Protein AF-A0AAJ2ECM0-F1 (afdb_monomer)

Sequence (67 aa):
MSESIEQIDSDIQAALVAPSVSDWLHNALLSALQRDCVDAACDAQILATWLARRRDAVVKSSVASVG

pLDDT: mean 91.17, std 10.71, range [48.22, 98.31]

Radius of gyration: 16.43 Å; Cα contacts (8 Å, |Δi|>4): 13; chains: 1; bounding box: 43×26×44 Å

Foldseek 3Di:
DDDDPVNVVVVLVVQLPDPPRDPVRNVLSVVCVVDDVVVSVVVVVVVVVVVVVVVVVVVVVVVVVVD

Secondary structure (DSSP, 8-state):
-PPPHHHHHHHHHHHHH-TTS-HHHHHHHHHHTTS-HHHHHHHHHHHHHHHHHHHHHHHHHHHHT--

Solvent-accessible surface area (backbone atoms only — not comparable to full-atom values): 3968 Å² total; per-residue (Å²): 134,81,84,50,69,73,56,52,53,50,52,53,52,52,50,64,71,35,88,86,50,50,72,69,58,42,51,51,52,59,55,34,74,77,47,60,65,68,60,37,52,52,53,50,54,52,50,52,52,52,52,51,52,51,51,52,52,51,54,54,55,58,58,65,72,77,108

Mean predicted aligned error: 5.35 Å

Structure (mmCIF, N/CA/C/O backbone):
data_AF-A0AAJ2ECM0-F1
#
_entry.id   AF-A0AAJ2ECM0-F1
#
loop_
_at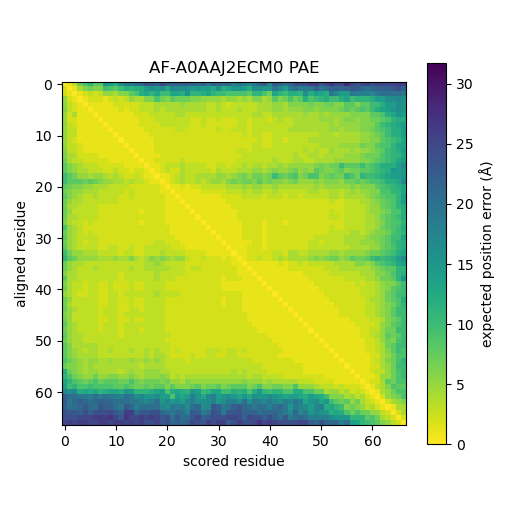om_site.group_PDB
_atom_site.id
_atom_site.type_symbol
_atom_site.label_atom_id
_atom_site.label_alt_id
_atom_site.label_comp_id
_atom_site.label_asym_id
_atom_site.label_entity_id
_atom_site.label_seq_id
_atom_site.pdbx_PDB_ins_code
_atom_site.Cartn_x
_atom_site.Cartn_y
_atom_site.Cartn_z
_atom_site.occupancy
_atom_site.B_iso_or_equiv
_atom_site.auth_seq_id
_atom_site.auth_comp_id
_atom_site.auth_asym_id
_atom_site.auth_atom_id
_atom_site.pdbx_PDB_model_num
ATOM 1 N N . MET A 1 1 ? 22.964 -4.567 4.071 1.00 58.53 1 MET A N 1
ATOM 2 C CA . MET A 1 1 ? 22.777 -4.928 2.653 1.00 58.53 1 MET A CA 1
ATOM 3 C C . MET A 1 1 ? 21.497 -4.258 2.209 1.00 58.53 1 MET A C 1
ATOM 5 O O . MET A 1 1 ? 20.530 -4.359 2.950 1.00 58.53 1 MET A O 1
ATOM 9 N N . SER A 1 2 ? 21.514 -3.507 1.112 1.00 82.31 2 SER A N 1
ATOM 10 C CA . SER A 1 2 ? 20.294 -2.906 0.566 1.00 82.31 2 SER A CA 1
ATOM 11 C C . SER A 1 2 ? 19.471 -3.993 -0.122 1.00 82.31 2 SER A C 1
ATOM 13 O O . SER A 1 2 ? 20.046 -4.820 -0.830 1.00 82.31 2 SER A O 1
ATOM 15 N N . GLU A 1 3 ? 18.158 -4.008 0.091 1.00 88.88 3 GLU A N 1
ATOM 16 C CA . GLU A 1 3 ? 17.255 -4.836 -0.711 1.00 88.88 3 GLU A CA 1
ATOM 17 C C . GLU A 1 3 ? 17.354 -4.444 -2.190 1.00 88.88 3 GLU A C 1
ATOM 19 O O . GLU A 1 3 ? 17.535 -3.274 -2.535 1.00 88.88 3 GLU A O 1
ATOM 24 N N . SER A 1 4 ? 17.286 -5.445 -3.067 1.00 94.69 4 SER A N 1
ATOM 25 C CA . SER A 1 4 ? 17.228 -5.232 -4.515 1.00 94.69 4 SER A CA 1
ATOM 26 C C . SER A 1 4 ? 15.773 -5.045 -4.942 1.00 94.69 4 SER A C 1
ATOM 28 O O . SER A 1 4 ? 14.890 -5.657 -4.349 1.00 94.69 4 SER A O 1
ATOM 30 N N . ILE A 1 5 ? 15.523 -4.260 -5.995 1.00 90.94 5 ILE A N 1
ATOM 31 C CA . ILE A 1 5 ? 14.164 -4.052 -6.532 1.00 90.94 5 ILE A CA 1
ATOM 32 C C . ILE A 1 5 ? 13.485 -5.382 -6.891 1.00 90.94 5 ILE A C 1
ATOM 34 O O . ILE A 1 5 ? 12.337 -5.584 -6.531 1.00 90.94 5 ILE A O 1
ATOM 38 N N . GLU A 1 6 ? 14.228 -6.335 -7.459 1.00 93.25 6 GLU A N 1
ATOM 39 C CA . GLU A 1 6 ? 13.738 -7.695 -7.750 1.00 93.25 6 G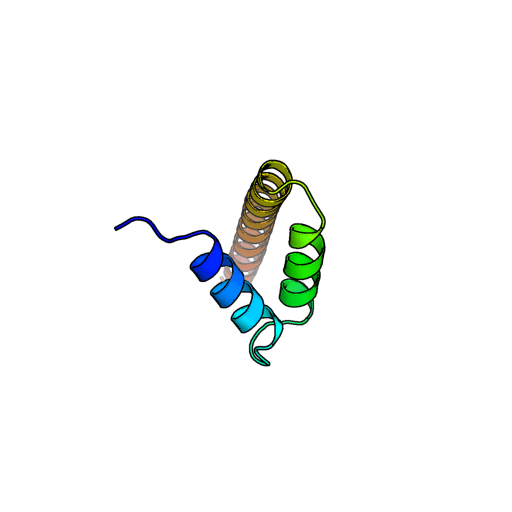LU A CA 1
ATOM 40 C C . GLU A 1 6 ? 13.189 -8.418 -6.503 1.00 93.25 6 GLU A C 1
ATOM 42 O O . GLU A 1 6 ? 12.189 -9.129 -6.576 1.00 93.25 6 GLU A O 1
ATOM 47 N N . GLN A 1 7 ? 13.832 -8.230 -5.342 1.00 95.06 7 GLN A N 1
ATOM 48 C CA . GLN A 1 7 ? 13.376 -8.828 -4.085 1.00 95.06 7 GLN A CA 1
ATOM 49 C C . GLN A 1 7 ? 12.088 -8.155 -3.602 1.00 95.06 7 GLN A C 1
ATOM 51 O O . GLN A 1 7 ? 11.149 -8.842 -3.212 1.00 95.06 7 GLN A O 1
ATOM 56 N N . ILE A 1 8 ? 12.030 -6.825 -3.688 1.00 93.88 8 ILE A N 1
ATOM 57 C CA . ILE A 1 8 ? 10.853 -6.036 -3.308 1.00 93.88 8 ILE A CA 1
ATOM 58 C C . ILE A 1 8 ? 9.649 -6.413 -4.181 1.00 93.88 8 ILE A C 1
ATOM 60 O O . ILE A 1 8 ? 8.565 -6.664 -3.658 1.00 93.88 8 ILE A O 1
ATOM 64 N N . ASP A 1 9 ? 9.838 -6.522 -5.496 1.00 93.81 9 ASP A N 1
ATOM 65 C CA . ASP A 1 9 ? 8.778 -6.910 -6.429 1.00 93.81 9 ASP A CA 1
ATOM 66 C C . ASP A 1 9 ? 8.287 -8.340 -6.161 1.00 93.81 9 ASP A C 1
ATOM 68 O O . ASP A 1 9 ? 7.082 -8.603 -6.183 1.00 93.81 9 ASP A O 1
ATOM 72 N N . SER A 1 10 ? 9.200 -9.260 -5.832 1.00 94.88 10 SER A N 1
ATOM 73 C CA . SER A 1 10 ? 8.841 -10.623 -5.430 1.00 94.88 10 SER A CA 1
ATOM 74 C C . SER A 1 10 ? 7.991 -10.640 -4.154 1.00 94.88 10 SER A C 1
ATOM 76 O O . SER A 1 10 ? 7.007 -11.381 -4.080 1.00 94.88 10 SER A O 1
ATOM 78 N N . ASP A 1 11 ? 8.332 -9.825 -3.157 1.00 94.75 11 ASP A N 1
ATOM 79 C CA . ASP A 1 11 ? 7.596 -9.752 -1.890 1.00 94.75 11 ASP A CA 1
ATOM 80 C C . ASP A 1 11 ? 6.207 -9.122 -2.078 1.00 94.75 11 ASP A C 1
ATOM 82 O O . ASP A 1 11 ? 5.213 -9.601 -1.523 1.00 94.75 11 ASP A O 1
ATOM 86 N N . ILE A 1 12 ? 6.107 -8.096 -2.928 1.00 94.31 12 ILE A N 1
ATOM 87 C CA . ILE A 1 12 ? 4.832 -7.494 -3.335 1.00 94.31 12 ILE A CA 1
ATOM 88 C C . ILE A 1 12 ? 3.956 -8.529 -4.050 1.00 94.31 12 ILE A C 1
ATOM 90 O O . ILE A 1 12 ? 2.769 -8.660 -3.736 1.00 94.31 12 ILE A O 1
ATOM 94 N N . GLN A 1 13 ? 4.525 -9.300 -4.979 1.00 94.19 13 GLN A N 1
ATOM 95 C CA . GLN A 1 13 ? 3.784 -10.335 -5.694 1.00 94.19 13 GLN A CA 1
ATOM 96 C C . GLN A 1 13 ? 3.312 -11.446 -4.748 1.00 94.19 13 GLN A C 1
ATOM 98 O O . GLN A 1 13 ? 2.182 -11.924 -4.879 1.00 94.19 13 GLN A O 1
ATOM 103 N N . ALA A 1 14 ? 4.135 -11.823 -3.765 1.00 94.94 14 ALA A N 1
ATOM 104 C CA . ALA A 1 14 ? 3.756 -12.769 -2.722 1.00 94.94 14 ALA A CA 1
ATOM 105 C C . ALA A 1 14 ? 2.587 -12.243 -1.870 1.00 94.94 14 ALA A C 1
ATOM 107 O O . ALA A 1 14 ? 1.674 -13.006 -1.551 1.00 94.94 14 ALA A O 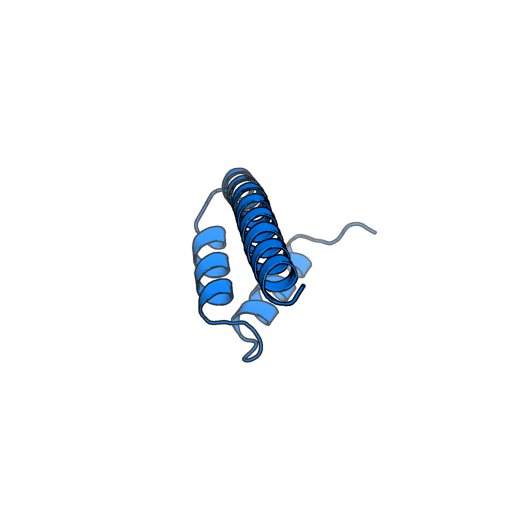1
ATOM 108 N N . ALA A 1 15 ? 2.565 -10.944 -1.554 1.00 92.75 15 ALA A N 1
ATOM 109 C CA . ALA A 1 15 ? 1.446 -10.316 -0.855 1.00 92.75 15 ALA A CA 1
ATOM 110 C C . ALA A 1 15 ? 0.155 -10.326 -1.693 1.00 92.75 15 ALA A C 1
ATOM 112 O O . ALA A 1 15 ? -0.915 -10.600 -1.154 1.00 92.75 15 ALA A O 1
ATOM 113 N N . LEU A 1 16 ? 0.234 -10.091 -3.006 1.00 94.06 16 LEU A N 1
ATOM 114 C CA . LEU A 1 16 ? -0.943 -10.092 -3.885 1.00 94.06 16 LEU A CA 1
ATOM 115 C C . LEU A 1 16 ? -1.615 -11.468 -4.005 1.00 94.06 16 LEU A C 1
ATOM 117 O O . LEU A 1 16 ? -2.831 -11.550 -4.138 1.00 94.06 16 LEU A O 1
ATOM 121 N N . VAL A 1 17 ? -0.848 -12.556 -3.940 1.00 93.19 17 VAL A N 1
ATOM 122 C CA . VAL A 1 17 ? -1.399 -13.922 -4.032 1.00 93.19 17 VAL A CA 1
ATOM 123 C C . VAL A 1 17 ? -1.776 -14.513 -2.671 1.00 93.19 17 VAL A C 1
ATOM 125 O O . VAL A 1 17 ? -2.332 -15.612 -2.606 1.00 93.19 17 VAL A O 1
ATOM 128 N N . ALA A 1 18 ? -1.470 -13.815 -1.575 1.00 93.38 18 ALA A N 1
ATOM 129 C CA . ALA A 1 18 ? -1.725 -14.304 -0.232 1.00 93.38 18 ALA A CA 1
ATOM 130 C C . ALA A 1 18 ? -3.219 -14.171 0.131 1.00 93.38 18 ALA A C 1
ATOM 132 O O . ALA A 1 18 ? -3.743 -13.058 0.181 1.00 93.38 18 ALA A O 1
ATOM 133 N N . PRO A 1 19 ? -3.909 -15.267 0.506 1.00 89.00 19 PRO A N 1
ATOM 134 C CA . PRO A 1 19 ? -5.325 -15.221 0.889 1.00 89.00 19 PRO A CA 1
ATOM 135 C C . PRO A 1 19 ? -5.574 -14.493 2.221 1.00 89.00 19 PRO A C 1
ATOM 137 O O . PRO A 1 19 ? -6.719 -14.276 2.607 1.00 89.00 19 PRO A O 1
ATOM 140 N N . SER A 1 20 ? -4.513 -14.152 2.958 1.00 92.38 20 SER A N 1
ATOM 141 C CA . SER A 1 20 ? -4.571 -13.367 4.193 1.00 92.38 20 SER A CA 1
ATOM 142 C C . SER A 1 20 ? -4.681 -11.861 3.948 1.00 92.38 20 SER A C 1
ATOM 144 O O . SER A 1 20 ? -5.011 -11.120 4.877 1.00 92.38 20 SER A O 1
ATOM 146 N N . VAL A 1 21 ? -4.400 -11.392 2.730 1.00 92.62 21 VAL A N 1
ATOM 147 C CA . VAL A 1 21 ? -4.536 -9.982 2.369 1.00 92.62 21 VAL A CA 1
ATOM 148 C C . VAL A 1 21 ? -6.005 -9.683 2.105 1.00 92.62 21 VAL A C 1
ATOM 150 O O . VAL A 1 21 ? -6.682 -10.390 1.366 1.00 92.62 21 VAL A O 1
ATOM 153 N N . SER A 1 22 ? -6.521 -8.630 2.739 1.00 94.94 22 SER A N 1
ATOM 154 C CA . SER A 1 22 ? -7.903 -8.209 2.519 1.00 94.94 22 SER A CA 1
ATOM 155 C C . SER A 1 22 ? -8.094 -7.700 1.092 1.00 94.94 22 SER A C 1
ATOM 157 O O . SER A 1 22 ? -7.198 -7.060 0.541 1.00 94.94 22 SER A O 1
ATOM 159 N N . ASP A 1 23 ? -9.291 -7.881 0.526 1.00 94.88 23 ASP A N 1
ATOM 160 C CA . ASP A 1 23 ? -9.617 -7.383 -0.820 1.00 94.88 23 ASP A CA 1
ATOM 161 C C . ASP A 1 23 ? -9.310 -5.888 -0.977 1.00 94.88 23 ASP A C 1
ATOM 163 O O . ASP A 1 23 ? -8.856 -5.431 -2.025 1.00 94.88 23 ASP A O 1
ATOM 167 N N . TRP A 1 24 ? -9.526 -5.109 0.087 1.00 95.12 24 TRP A N 1
ATOM 168 C CA . TRP A 1 24 ? -9.208 -3.685 0.095 1.00 95.12 24 TRP A CA 1
ATOM 169 C C . TRP A 1 24 ? -7.706 -3.429 -0.077 1.00 95.12 24 TRP A C 1
ATOM 171 O O . TRP A 1 24 ? -7.322 -2.622 -0.922 1.00 95.12 24 TRP A O 1
ATOM 181 N N . LEU A 1 25 ? -6.858 -4.123 0.688 1.00 94.75 25 LEU A N 1
ATOM 182 C CA . LEU A 1 25 ? -5.407 -3.953 0.609 1.00 94.75 25 LEU A CA 1
ATOM 183 C C . LEU A 1 25 ? -4.851 -4.509 -0.708 1.00 94.75 25 LEU A C 1
ATOM 185 O O . LEU A 1 25 ? -3.996 -3.871 -1.316 1.00 94.75 25 LEU A O 1
ATOM 189 N N . HIS A 1 26 ? -5.383 -5.636 -1.182 1.00 95.56 26 HIS A N 1
ATOM 190 C CA . HIS A 1 26 ? -5.045 -6.218 -2.480 1.00 95.56 26 HIS A CA 1
ATOM 191 C C . HIS A 1 26 ? -5.302 -5.223 -3.623 1.00 95.56 26 HIS A C 1
ATOM 193 O O . HIS A 1 26 ? -4.403 -4.905 -4.399 1.00 95.56 26 HIS A O 1
ATOM 199 N N . ASN A 1 27 ? -6.508 -4.650 -3.683 1.00 95.38 27 ASN A N 1
ATOM 200 C CA . ASN A 1 27 ? -6.876 -3.694 -4.729 1.00 95.38 27 ASN A CA 1
ATOM 201 C C . ASN A 1 27 ? -6.103 -2.369 -4.621 1.00 95.38 27 ASN A C 1
ATOM 203 O O . ASN A 1 27 ? -5.755 -1.775 -5.646 1.00 95.38 27 ASN A O 1
ATOM 207 N N . ALA A 1 28 ? -5.812 -1.906 -3.400 1.00 95.06 28 ALA A N 1
ATOM 208 C CA . ALA A 1 28 ? -4.985 -0.722 -3.179 1.00 95.06 28 ALA A CA 1
ATOM 209 C C . ALA A 1 28 ? -3.551 -0.936 -3.686 1.00 95.06 28 ALA A C 1
ATOM 211 O O . ALA A 1 28 ? -3.014 -0.069 -4.374 1.00 95.06 28 ALA A O 1
ATOM 212 N N . LEU A 1 29 ? -2.963 -2.105 -3.412 1.00 95.00 29 LEU A N 1
ATOM 213 C CA . LEU A 1 29 ? -1.620 -2.459 -3.864 1.00 95.00 29 LEU A CA 1
ATOM 214 C C . LEU A 1 29 ? -1.555 -2.605 -5.391 1.00 95.00 29 LEU A C 1
ATOM 216 O O . LEU A 1 29 ? -0.673 -2.020 -6.014 1.00 95.00 29 LEU A O 1
ATOM 220 N N . LEU A 1 30 ? -2.534 -3.274 -6.014 1.00 95.31 30 LEU A N 1
ATOM 221 C CA . LEU A 1 30 ? -2.642 -3.336 -7.479 1.00 95.31 30 LEU A CA 1
ATOM 222 C C . LEU A 1 30 ? -2.733 -1.945 -8.114 1.00 95.31 30 LEU A C 1
ATOM 224 O O . LEU A 1 30 ? -2.073 -1.679 -9.114 1.00 95.31 30 LEU A O 1
ATOM 228 N N . SER A 1 31 ? -3.527 -1.049 -7.525 1.00 94.56 31 S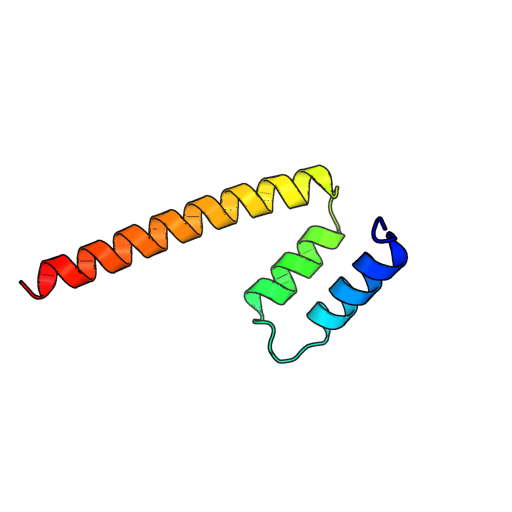ER A N 1
ATOM 229 C CA . SER A 1 31 ? -3.677 0.323 -8.024 1.00 94.56 31 SER A CA 1
ATOM 230 C C . SER A 1 31 ? -2.391 1.140 -7.862 1.00 94.56 31 SER A C 1
ATOM 232 O O . SER A 1 31 ? -2.065 1.946 -8.732 1.00 94.56 31 SER A O 1
ATOM 234 N N . ALA A 1 32 ? -1.649 0.927 -6.772 1.00 95.19 32 ALA A N 1
ATOM 235 C CA . ALA A 1 32 ? -0.373 1.589 -6.515 1.00 95.19 32 ALA A CA 1
ATOM 236 C C . ALA A 1 32 ? 0.704 1.187 -7.536 1.00 95.19 32 ALA A C 1
ATOM 238 O O . ALA A 1 32 ? 1.430 2.053 -8.013 1.00 95.19 32 ALA A O 1
ATOM 239 N N . LEU A 1 33 ? 0.755 -0.089 -7.936 1.00 94.31 33 LEU A N 1
ATOM 240 C CA . LEU A 1 33 ? 1.722 -0.599 -8.9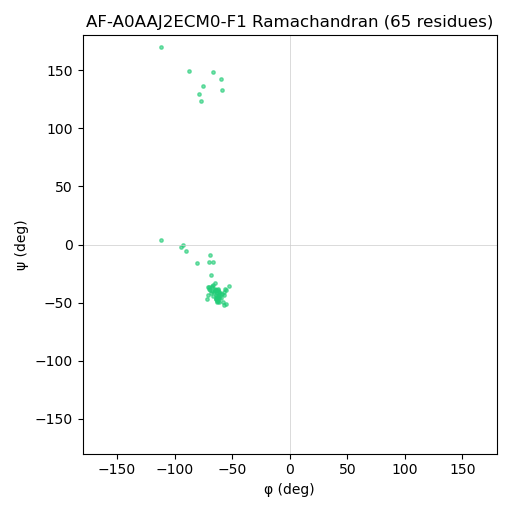21 1.00 94.31 33 LEU A CA 1
ATOM 241 C C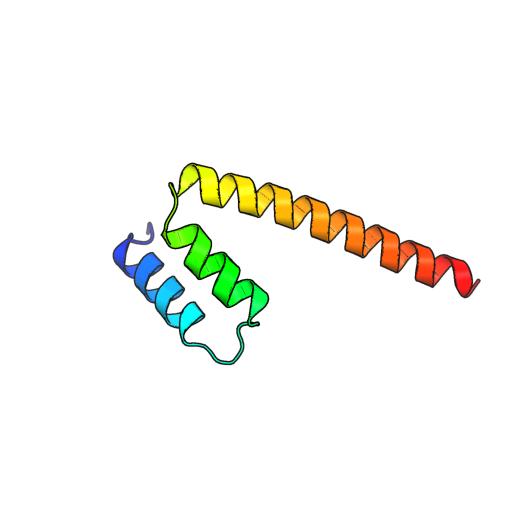 . LEU A 1 33 ? 1.527 -0.054 -10.343 1.00 94.31 33 LEU A C 1
ATOM 243 O O . LEU A 1 33 ? 2.413 -0.192 -11.179 1.00 94.31 33 LEU A O 1
ATOM 247 N N . GLN A 1 34 ? 0.377 0.558 -10.634 1.00 94.50 34 GLN A N 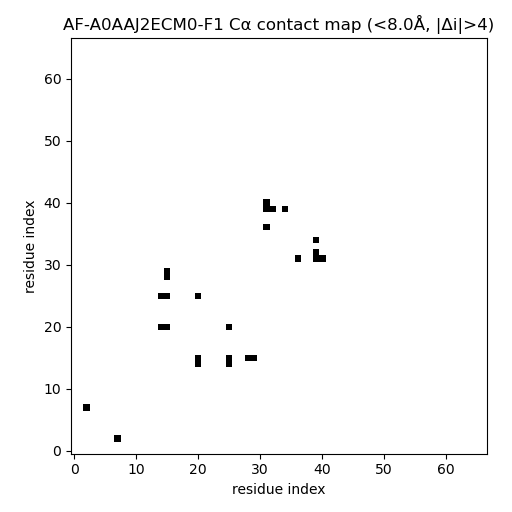1
ATOM 248 C CA . GLN A 1 34 ? 0.101 1.201 -11.924 1.00 94.50 34 GLN A CA 1
ATOM 249 C C . GLN A 1 34 ? 0.456 2.700 -11.940 1.00 94.50 34 GLN A C 1
ATOM 251 O O . GLN A 1 34 ? 0.231 3.373 -12.947 1.00 94.50 34 GLN A O 1
ATOM 256 N N . ARG A 1 35 ? 0.951 3.252 -10.825 1.00 92.81 35 ARG A N 1
ATOM 257 C CA . ARG A 1 35 ? 1.259 4.681 -10.646 1.00 92.81 35 ARG A CA 1
ATOM 258 C C . ARG A 1 35 ? 2.765 4.900 -10.521 1.00 92.81 35 ARG A C 1
ATOM 260 O O . ARG A 1 35 ? 3.531 3.958 -10.343 1.00 92.81 35 ARG A O 1
ATOM 267 N N . ASP A 1 36 ? 3.177 6.166 -10.571 1.00 96.12 36 ASP A N 1
ATOM 268 C CA . ASP A 1 36 ? 4.514 6.549 -10.124 1.00 96.12 36 ASP A CA 1
ATOM 269 C C . ASP A 1 36 ? 4.700 6.159 -8.647 1.00 96.12 36 ASP A C 1
ATOM 271 O O . ASP A 1 36 ? 3.822 6.395 -7.808 1.00 96.12 36 ASP A O 1
ATOM 275 N N . CYS A 1 37 ? 5.830 5.521 -8.334 1.00 92.62 37 CYS A N 1
ATOM 276 C CA . CYS A 1 37 ? 6.059 4.948 -7.012 1.00 92.62 37 CYS A CA 1
ATOM 277 C C . CYS A 1 37 ? 6.204 6.017 -5.918 1.00 92.62 37 CYS A C 1
ATOM 279 O O . CYS A 1 37 ? 5.863 5.745 -4.765 1.00 92.62 37 CYS A O 1
ATOM 281 N N . VAL A 1 38 ? 6.647 7.234 -6.261 1.00 95.81 38 VAL A N 1
ATOM 282 C CA . VAL A 1 38 ? 6.769 8.353 -5.317 1.00 95.81 38 VAL A CA 1
ATOM 283 C C . VAL A 1 38 ? 5.384 8.873 -4.946 1.00 95.81 38 VAL A C 1
ATOM 285 O O . VAL A 1 38 ? 5.080 9.017 -3.758 1.00 95.81 38 VAL A O 1
ATOM 288 N N . ASP A 1 39 ? 4.520 9.082 -5.941 1.00 96.94 39 ASP A N 1
ATOM 289 C CA . ASP A 1 39 ? 3.141 9.530 -5.718 1.00 96.94 39 ASP A CA 1
ATOM 290 C C . ASP A 1 39 ? 2.334 8.485 -4.937 1.00 96.94 39 ASP A C 1
ATOM 292 O O . ASP A 1 39 ? 1.675 8.812 -3.948 1.00 96.94 39 ASP A O 1
ATOM 296 N N . ALA A 1 40 ? 2.423 7.209 -5.328 1.00 96.31 40 ALA A N 1
ATOM 297 C CA . ALA A 1 40 ? 1.713 6.123 -4.656 1.00 96.31 40 ALA A CA 1
ATOM 298 C C . ALA A 1 40 ? 2.133 5.969 -3.183 1.00 96.31 40 ALA A C 1
ATOM 300 O O . ALA A 1 40 ? 1.280 5.773 -2.312 1.00 96.31 40 ALA A O 1
ATOM 301 N N . ALA A 1 41 ? 3.430 6.097 -2.885 1.00 96.31 41 ALA A N 1
ATOM 302 C CA . ALA A 1 41 ? 3.934 6.063 -1.515 1.00 96.31 41 ALA A CA 1
ATOM 303 C C . ALA A 1 41 ? 3.437 7.263 -0.689 1.00 96.31 41 ALA A C 1
ATOM 305 O O . ALA A 1 41 ? 3.044 7.101 0.471 1.00 96.31 41 ALA A O 1
ATOM 306 N N . CYS A 1 42 ? 3.406 8.457 -1.288 1.00 97.38 42 CYS A N 1
ATOM 307 C CA . CYS A 1 42 ? 2.879 9.659 -0.647 1.00 97.38 42 CYS A CA 1
ATOM 308 C C . CYS A 1 42 ? 1.386 9.508 -0.303 1.00 97.38 42 CYS A C 1
ATOM 310 O O . CYS A 1 42 ? 0.981 9.713 0.847 1.00 97.38 42 CYS A O 1
ATOM 312 N N . ASP A 1 43 ? 0.580 9.056 -1.268 1.00 96.75 43 ASP A N 1
ATOM 313 C CA . ASP A 1 43 ? -0.855 8.815 -1.096 1.00 96.75 43 ASP A CA 1
ATOM 314 C C . ASP A 1 43 ? -1.124 7.777 0.009 1.00 96.75 43 ASP A C 1
ATOM 316 O O . ASP A 1 43 ? -1.990 7.978 0.870 1.00 96.75 43 ASP A O 1
ATOM 320 N N . ALA A 1 44 ? -0.340 6.693 0.051 1.00 96.50 44 ALA A N 1
ATOM 321 C CA . ALA A 1 44 ? -0.446 5.664 1.083 1.00 96.50 44 ALA A CA 1
ATOM 322 C C . ALA A 1 44 ? -0.158 6.213 2.494 1.00 96.50 44 ALA A C 1
ATOM 324 O O . ALA A 1 44 ? -0.848 5.860 3.456 1.00 96.50 44 ALA A O 1
ATOM 325 N N . GLN A 1 45 ? 0.813 7.120 2.633 1.00 97.81 45 GLN A N 1
ATOM 326 C CA . GLN A 1 45 ? 1.147 7.746 3.915 1.00 97.81 45 GLN A CA 1
ATOM 327 C C . GLN A 1 45 ? 0.023 8.667 4.421 1.00 97.81 45 GLN A C 1
ATOM 329 O O . GLN A 1 45 ? -0.300 8.672 5.619 1.00 97.81 45 GLN A O 1
ATOM 334 N N . ILE A 1 46 ? -0.600 9.426 3.514 1.00 97.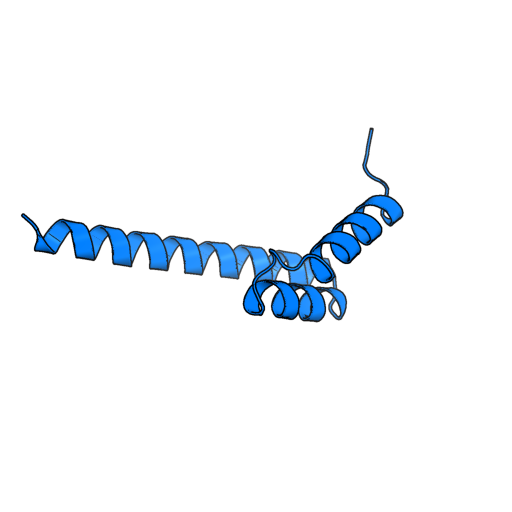94 46 ILE A N 1
ATOM 335 C CA . ILE A 1 46 ? -1.762 10.276 3.812 1.00 97.94 46 ILE A CA 1
ATOM 336 C C . ILE A 1 46 ? -2.946 9.406 4.243 1.00 97.94 46 ILE A C 1
ATOM 338 O O . ILE A 1 46 ? -3.561 9.658 5.285 1.00 97.94 46 ILE A O 1
ATOM 342 N N . LEU A 1 47 ? -3.219 8.336 3.494 1.00 97.06 47 LEU A N 1
ATOM 343 C CA . LEU A 1 47 ? -4.276 7.376 3.792 1.00 97.06 47 LEU A CA 1
ATOM 344 C C . LEU A 1 47 ? -4.095 6.744 5.178 1.00 97.06 47 LEU A C 1
ATOM 346 O O . LEU A 1 47 ? -5.024 6.766 5.989 1.00 97.06 47 LEU A O 1
ATOM 350 N N . ALA A 1 48 ? -2.893 6.252 5.490 1.00 97.62 48 ALA A N 1
ATOM 351 C CA . ALA A 1 48 ? -2.570 5.693 6.802 1.00 97.62 48 ALA A CA 1
ATOM 352 C C . ALA A 1 48 ? -2.815 6.710 7.930 1.00 97.62 48 ALA A C 1
ATOM 354 O O . ALA A 1 48 ? -3.392 6.371 8.966 1.00 97.62 48 ALA A O 1
ATOM 355 N N . THR A 1 49 ? -2.453 7.976 7.704 1.00 98.31 49 THR A N 1
ATOM 356 C CA . THR A 1 49 ? -2.678 9.066 8.664 1.00 98.31 49 THR A CA 1
ATOM 357 C C . THR A 1 49 ? -4.167 9.286 8.938 1.00 98.31 49 THR A C 1
ATOM 359 O O . THR A 1 49 ? -4.575 9.419 10.095 1.00 98.31 49 THR A O 1
ATOM 362 N N . TRP A 1 50 ? -5.009 9.313 7.904 1.00 98.31 50 TRP A N 1
ATOM 363 C CA . TRP A 1 50 ? -6.455 9.480 8.074 1.00 98.31 50 TRP A CA 1
ATOM 364 C C . TRP A 1 50 ? -7.114 8.275 8.742 1.00 98.31 50 TRP A C 1
ATOM 366 O O . TRP A 1 50 ? -7.944 8.459 9.636 1.00 98.31 50 TRP A O 1
ATOM 376 N N . LEU A 1 51 ? -6.721 7.053 8.371 1.00 97.56 51 LEU A N 1
ATOM 377 C CA . LEU A 1 51 ? -7.236 5.833 8.992 1.00 97.56 51 LEU A CA 1
ATOM 378 C C . LEU A 1 51 ? -6.873 5.761 10.479 1.00 97.56 51 LEU A C 1
ATOM 380 O O . LEU A 1 51 ? -7.740 5.441 11.294 1.00 97.56 51 LEU A O 1
ATOM 384 N N . ALA A 1 52 ? -5.644 6.132 10.848 1.00 97.38 52 ALA A N 1
ATOM 385 C CA . ALA A 1 52 ? -5.215 6.208 12.242 1.00 97.38 52 ALA A CA 1
ATOM 386 C C . ALA A 1 52 ? -6.047 7.227 13.039 1.00 97.38 52 ALA A C 1
ATOM 388 O O . ALA A 1 52 ? -6.619 6.882 14.071 1.00 97.38 52 ALA A O 1
ATOM 389 N N . ARG A 1 53 ? -6.217 8.451 12.518 1.00 97.62 53 ARG A N 1
ATOM 390 C CA . ARG A 1 53 ? -7.051 9.486 13.161 1.00 97.62 53 ARG A CA 1
ATOM 391 C C . ARG A 1 53 ? -8.498 9.030 13.338 1.00 97.62 53 ARG A C 1
ATOM 393 O O . ARG A 1 53 ? -9.088 9.245 14.395 1.00 97.62 53 ARG A O 1
ATOM 400 N N . ARG A 1 54 ? -9.071 8.385 12.317 1.00 97.25 54 ARG A N 1
ATOM 401 C CA . ARG A 1 54 ? -10.434 7.845 12.377 1.00 97.25 54 ARG A CA 1
ATOM 402 C C . ARG A 1 54 ? -10.544 6.743 13.428 1.00 97.25 54 ARG A C 1
ATOM 404 O O . ARG A 1 54 ? -11.491 6.759 14.208 1.00 97.25 54 ARG A O 1
ATOM 411 N N . ARG A 1 55 ? -9.591 5.807 13.462 1.00 96.69 55 ARG A N 1
ATOM 412 C CA . ARG A 1 55 ? -9.525 4.746 14.477 1.00 96.69 55 ARG A CA 1
ATOM 413 C C . ARG A 1 55 ? -9.507 5.350 15.878 1.00 96.69 55 ARG A C 1
ATOM 415 O O . ARG A 1 55 ? -10.332 4.971 16.702 1.00 96.69 55 ARG A O 1
ATOM 422 N N . ASP A 1 56 ? -8.618 6.305 16.127 1.00 96.44 56 ASP A N 1
ATOM 423 C CA . ASP A 1 56 ? -8.446 6.911 17.449 1.00 96.44 56 ASP A CA 1
ATOM 424 C C . ASP A 1 56 ? -9.699 7.677 17.893 1.00 96.44 56 ASP A C 1
ATOM 426 O O . ASP A 1 56 ? -10.113 7.576 19.048 1.00 96.44 56 ASP A O 1
ATOM 430 N N . ALA A 1 57 ? -10.356 8.385 16.968 1.00 95.81 57 ALA A N 1
ATOM 431 C CA . ALA A 1 57 ? -11.623 9.061 17.234 1.00 95.81 57 ALA A CA 1
ATOM 432 C C . ALA A 1 57 ? -12.746 8.075 17.603 1.00 95.81 57 ALA A C 1
ATOM 434 O O . ALA A 1 57 ? -13.469 8.307 18.573 1.00 95.81 57 ALA A O 1
ATOM 435 N N . VAL A 1 58 ? -12.868 6.962 16.869 1.00 95.62 58 VAL A N 1
ATOM 436 C CA . VAL A 1 58 ? -13.860 5.912 17.153 1.00 95.62 58 VAL A CA 1
ATOM 437 C C . VAL A 1 58 ? -13.592 5.276 18.517 1.00 95.62 58 VAL A C 1
ATOM 439 O O . VAL A 1 58 ? -14.497 5.225 19.345 1.00 95.62 58 VAL A O 1
ATOM 442 N N . VAL A 1 59 ? -12.347 4.871 18.793 1.00 94.12 59 VAL A N 1
ATOM 443 C CA . VAL A 1 59 ? -11.961 4.251 20.073 1.00 94.12 59 VAL A CA 1
ATOM 444 C C . VAL A 1 59 ? -12.232 5.195 21.246 1.00 94.12 59 VAL A C 1
ATOM 446 O O . VAL A 1 59 ? -12.850 4.789 22.230 1.00 94.12 59 VAL A O 1
ATOM 449 N N . LYS A 1 60 ? -11.844 6.472 21.139 1.00 90.50 60 LYS A N 1
ATOM 450 C CA . LYS A 1 60 ? -12.098 7.471 22.188 1.00 90.50 60 LYS A CA 1
ATOM 451 C C . LYS A 1 60 ? -13.596 7.671 22.445 1.00 90.50 60 LYS A C 1
ATOM 453 O O . LYS A 1 60 ? -14.002 7.780 23.600 1.00 90.50 60 LYS A O 1
ATOM 458 N N . SER A 1 61 ? -14.417 7.695 21.393 1.00 82.25 61 SER A N 1
ATOM 459 C CA . SER A 1 61 ? -15.874 7.832 21.518 1.00 82.25 61 SER A CA 1
ATOM 460 C C . SER A 1 61 ? -16.527 6.619 22.184 1.00 82.25 61 SER A C 1
ATOM 462 O O . SER A 1 61 ? -17.494 6.782 22.927 1.00 82.25 61 SER A O 1
ATOM 464 N N . SER A 1 62 ? -16.009 5.411 21.942 1.00 75.81 62 SER A N 1
ATOM 465 C CA . SER A 1 62 ? -16.516 4.185 22.566 1.00 75.81 62 SER A CA 1
ATOM 466 C C . SER A 1 62 ? -16.187 4.116 24.058 1.00 75.81 62 SER A C 1
ATOM 468 O O . SER A 1 62 ? -17.019 3.675 24.843 1.00 75.81 62 SER A O 1
ATOM 470 N N . VAL A 1 63 ? -15.010 4.603 24.466 1.00 71.88 63 VAL A N 1
ATOM 471 C CA . VAL A 1 63 ? -14.605 4.656 25.883 1.00 71.88 63 VAL A CA 1
ATOM 472 C C . VAL A 1 63 ? -15.407 5.706 26.661 1.00 71.88 63 VAL A C 1
ATOM 474 O O . VAL A 1 63 ? -15.777 5.467 27.804 1.00 71.88 63 VAL A O 1
ATOM 477 N N . ALA A 1 64 ? -15.740 6.842 26.041 1.00 63.22 64 ALA A N 1
ATOM 478 C CA . ALA A 1 64 ? -16.518 7.905 26.682 1.00 63.22 64 ALA A CA 1
ATOM 479 C C . ALA A 1 64 ? -18.000 7.552 26.938 1.00 63.22 64 ALA A C 1
ATOM 481 O O . ALA A 1 64 ? -18.650 8.253 27.701 1.00 63.22 64 ALA A O 1
ATOM 482 N N . SER A 1 65 ? -18.540 6.496 26.311 1.00 58.59 65 SER A N 1
ATOM 483 C CA . SER A 1 65 ? -19.942 6.067 26.494 1.00 58.59 65 SER A CA 1
ATOM 484 C C . SER A 1 65 ? -20.131 4.969 27.554 1.00 58.59 65 SER A C 1
ATOM 486 O O . SER A 1 65 ? -21.259 4.550 27.789 1.00 58.59 65 SER A O 1
ATOM 488 N N . VAL A 1 66 ? -19.048 4.473 28.167 1.00 58.59 66 VAL A N 1
ATOM 489 C CA . VAL A 1 66 ? -19.068 3.397 29.186 1.00 58.59 66 VAL A CA 1
ATOM 490 C C . VAL A 1 66 ? -18.670 3.919 30.583 1.00 58.59 66 VAL A C 1
ATOM 492 O O . VAL A 1 66 ? -18.580 3.142 31.530 1.00 58.59 66 VAL A O 1
ATOM 495 N N . GLY A 1 67 ? -18.451 5.231 30.728 1.00 48.22 67 GLY A N 1
ATOM 496 C CA . GLY A 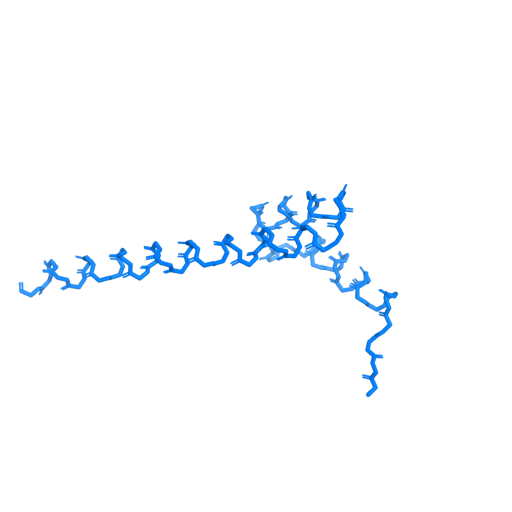1 67 ? -18.143 5.903 31.998 1.00 48.22 67 GLY A CA 1
ATOM 497 C C . GLY A 1 67 ? -19.309 6.708 32.548 1.00 48.22 67 GLY A C 1
ATOM 498 O O . GLY A 1 67 ? -20.083 7.247 31.727 1.00 48.22 67 GLY A O 1
#